Protein AF-F0LIX0-F1 (afdb_monomer_lite)

pLDDT: mean 84.05, std 9.42, range [59.84, 96.81]

Sequence (81 aa):
MIYRLKNGNWEKVKLGIFFTLEGYEIMPGESWTQEIRLVYFDESTWNSYPLPPGRYKIIKEALGIGVEGKLTLEVEFEIRE

Structure (mmCIF, N/CA/C/O backbone):
data_AF-F0LIX0-F1
#
_entry.id   AF-F0LIX0-F1
#
loop_
_atom_site.group_PDB
_atom_site.id
_atom_site.type_symbol
_atom_site.label_atom_id
_atom_site.label_alt_id
_atom_site.label_comp_id
_atom_site.label_asym_id
_atom_site.label_entity_id
_atom_site.label_seq_id
_atom_site.pdbx_PDB_ins_code
_atom_site.Cartn_x
_atom_site.Cartn_y
_atom_site.Cartn_z
_atom_site.occupancy
_atom_site.B_iso_or_equiv
_atom_site.auth_seq_id
_atom_site.auth_comp_id
_atom_site.auth_asym_id
_atom_site.auth_atom_id
_atom_site.pdbx_PDB_model_num
ATOM 1 N N . MET A 1 1 ? 1.937 2.309 -3.452 1.00 86.06 1 MET A N 1
ATOM 2 C CA . MET A 1 1 ? 0.699 2.817 -2.819 1.00 86.06 1 MET A CA 1
ATOM 3 C C . MET A 1 1 ? 0.028 1.669 -2.087 1.00 86.06 1 MET A C 1
ATOM 5 O O . MET A 1 1 ? 0.048 0.567 -2.615 1.00 86.06 1 MET A O 1
ATOM 9 N N . ILE A 1 2 ? -0.534 1.907 -0.899 1.00 89.19 2 ILE A N 1
ATOM 10 C CA . ILE A 1 2 ? -1.260 0.891 -0.120 1.00 89.19 2 ILE A CA 1
ATOM 11 C C . ILE A 1 2 ? -2.715 1.343 0.035 1.00 89.19 2 ILE A C 1
ATOM 13 O O . ILE A 1 2 ? -2.976 2.523 0.276 1.00 89.19 2 ILE A O 1
ATOM 17 N N . TYR A 1 3 ? -3.647 0.406 -0.098 1.00 92.12 3 TYR A N 1
ATOM 18 C CA . TYR A 1 3 ? -5.084 0.588 0.062 1.00 92.12 3 TYR A CA 1
ATOM 19 C C . TYR A 1 3 ? -5.619 -0.403 1.095 1.00 92.12 3 TYR A C 1
ATOM 21 O O . TYR A 1 3 ? -5.097 -1.510 1.216 1.00 92.12 3 TYR A O 1
ATOM 29 N N . ARG A 1 4 ? -6.669 -0.022 1.823 1.00 94.62 4 ARG A N 1
ATOM 30 C CA . ARG A 1 4 ? -7.409 -0.881 2.756 1.00 9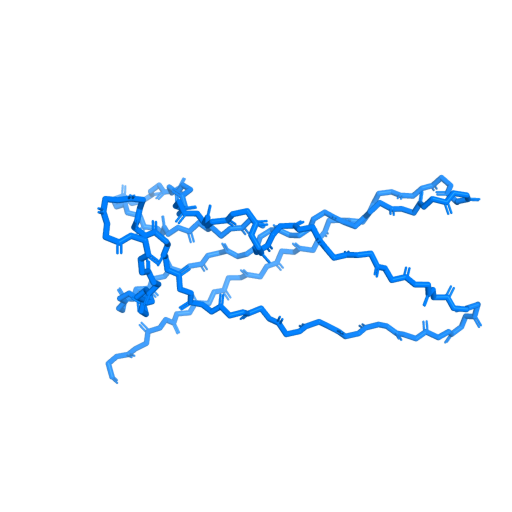4.62 4 ARG A CA 1
ATOM 31 C C . ARG A 1 4 ? -8.835 -1.054 2.253 1.00 94.62 4 ARG A C 1
ATOM 33 O O . ARG A 1 4 ? -9.460 -0.070 1.866 1.00 94.62 4 ARG A O 1
ATOM 40 N N . LEU A 1 5 ? -9.358 -2.274 2.295 1.00 96.25 5 LEU A N 1
ATOM 41 C CA . LEU A 1 5 ? -10.760 -2.526 1.986 1.00 96.25 5 LEU A CA 1
ATOM 42 C C . LEU A 1 5 ? -11.623 -2.086 3.175 1.00 96.25 5 LEU A C 1
ATOM 44 O O . LEU A 1 5 ? -11.497 -2.638 4.270 1.00 96.25 5 LEU A O 1
ATOM 48 N N . LYS A 1 6 ? -12.507 -1.110 2.970 1.00 94.81 6 LYS A N 1
ATOM 49 C CA . LYS A 1 6 ? -13.511 -0.683 3.949 1.00 94.81 6 LYS A CA 1
ATOM 50 C C . LYS A 1 6 ? -14.873 -0.600 3.281 1.00 94.81 6 LYS A C 1
ATOM 52 O O . LYS A 1 6 ? -15.013 0.022 2.235 1.00 94.81 6 LYS A O 1
ATOM 57 N N . ASN A 1 7 ? -15.879 -1.240 3.877 1.00 94.25 7 ASN A N 1
ATOM 58 C CA . ASN A 1 7 ? -17.259 -1.232 3.375 1.00 94.25 7 ASN A CA 1
ATOM 59 C C . ASN A 1 7 ? -17.365 -1.573 1.870 1.00 94.25 7 ASN A C 1
ATOM 61 O O . ASN A 1 7 ? -18.135 -0.956 1.142 1.00 94.25 7 ASN A O 1
ATOM 65 N N . GLY A 1 8 ? -16.545 -2.520 1.395 1.00 94.62 8 GLY A N 1
ATOM 66 C CA . GLY A 1 8 ? -16.499 -2.939 -0.012 1.00 94.62 8 GLY A CA 1
ATOM 67 C C . GLY A 1 8 ? -15.670 -2.050 -0.950 1.00 94.62 8 GLY A C 1
ATOM 68 O O . GLY A 1 8 ? -15.517 -2.404 -2.113 1.00 94.62 8 GLY A O 1
ATOM 69 N N . ASN A 1 9 ? -15.093 -0.947 -0.463 1.00 96.06 9 ASN A N 1
ATOM 70 C CA . ASN A 1 9 ? -14.309 -0.006 -1.263 1.00 96.06 9 ASN A CA 1
ATOM 71 C C . ASN A 1 9 ? -12.835 0.025 -0.848 1.00 96.06 9 ASN A C 1
ATOM 73 O O . ASN A 1 9 ? -12.497 -0.073 0.332 1.00 96.06 9 ASN A O 1
ATOM 77 N N . TRP A 1 10 ? -11.947 0.195 -1.827 1.00 95.81 10 TRP A N 1
ATOM 78 C CA . TRP A 1 10 ? -10.517 0.373 -1.589 1.00 95.81 10 TRP A CA 1
ATOM 79 C C . TRP A 1 10 ? -10.204 1.828 -1.238 1.00 95.81 10 TRP A C 1
ATOM 81 O O . TRP A 1 10 ? -10.237 2.710 -2.094 1.00 95.81 10 TRP A O 1
ATOM 91 N N . GLU A 1 11 ? -9.849 2.080 0.018 1.00 94.00 11 GLU A N 1
ATOM 92 C CA . GLU A 1 11 ? -9.443 3.400 0.499 1.00 94.00 11 GLU A CA 1
ATOM 93 C C . GLU A 1 11 ? -7.920 3.505 0.579 1.00 94.00 11 GLU A C 1
ATOM 95 O O . GLU A 1 11 ? -7.259 2.635 1.148 1.00 94.00 11 GLU A O 1
ATOM 100 N N . LYS A 1 12 ? -7.343 4.585 0.042 1.00 90.00 12 LYS A N 1
ATOM 101 C CA . LYS A 1 12 ? -5.895 4.822 0.103 1.00 90.00 12 LYS A CA 1
ATOM 102 C C . LYS A 1 12 ? -5.450 5.014 1.556 1.00 90.00 12 LYS A C 1
ATOM 104 O O . LYS A 1 12 ? -5.974 5.870 2.266 1.00 90.00 12 LYS A O 1
ATOM 109 N N . VAL A 1 13 ? -4.449 4.253 1.986 1.00 88.19 13 VAL A N 1
ATOM 110 C CA . VAL A 1 13 ? -3.795 4.442 3.285 1.00 88.19 13 VAL A CA 1
ATOM 111 C C . VAL A 1 13 ? -2.865 5.650 3.188 1.00 88.19 13 VAL A C 1
ATOM 113 O O . VAL A 1 13 ? -2.097 5.776 2.230 1.00 88.19 13 VAL A O 1
ATOM 116 N N . LYS A 1 14 ? -2.926 6.550 4.175 1.00 81.00 14 LYS A N 1
ATOM 117 C CA . LYS A 1 14 ? -2.003 7.682 4.271 1.00 81.00 14 LYS A CA 1
ATOM 118 C C . LYS A 1 14 ? -0.620 7.165 4.674 1.00 81.00 14 LYS A C 1
ATOM 120 O O . LYS A 1 14 ? -0.388 6.785 5.820 1.00 81.00 14 LYS A O 1
ATOM 125 N N . LEU A 1 15 ? 0.273 7.111 3.693 1.00 75.69 15 LEU A N 1
ATOM 126 C CA . LEU A 1 15 ? 1.679 6.764 3.875 1.00 75.69 15 LEU A CA 1
ATOM 127 C C . LEU A 1 15 ? 2.498 8.054 3.963 1.00 75.69 15 LEU A C 1
ATOM 129 O O . LEU A 1 15 ? 2.192 9.021 3.266 1.00 75.69 15 LEU A O 1
ATOM 133 N N . GLY A 1 16 ? 3.536 8.065 4.801 1.00 66.81 16 GLY A N 1
ATOM 134 C CA . GLY A 1 16 ? 4.515 9.155 4.825 1.00 66.81 16 GLY A CA 1
ATOM 135 C C . GLY A 1 16 ? 5.392 9.160 3.563 1.00 66.81 16 GLY A C 1
ATOM 136 O O . GLY A 1 16 ? 5.443 8.172 2.830 1.00 66.81 16 GLY A O 1
ATOM 137 N N . ILE A 1 17 ? 6.125 10.254 3.325 1.00 62.53 17 ILE A N 1
ATOM 138 C CA . I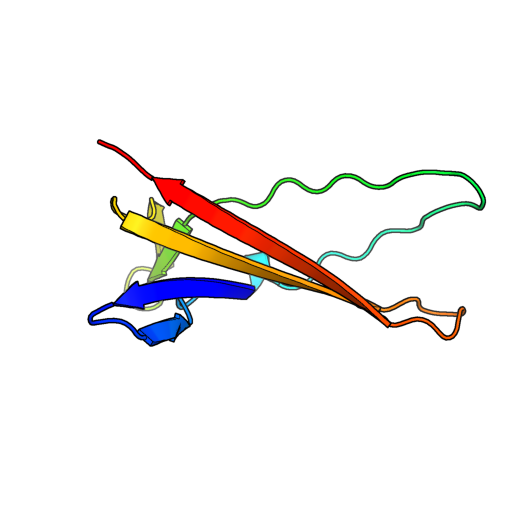LE A 1 17 ? 6.965 10.449 2.120 1.00 62.53 17 ILE A CA 1
ATOM 139 C C . ILE A 1 17 ? 8.014 9.337 1.923 1.00 62.53 17 ILE A C 1
ATOM 141 O O . ILE A 1 17 ? 8.311 8.950 0.792 1.00 62.53 17 ILE A O 1
ATOM 145 N N . PHE A 1 18 ? 8.521 8.774 3.023 1.00 59.84 18 PHE A N 1
ATOM 146 C CA . PHE A 1 18 ? 9.568 7.747 3.028 1.00 59.84 18 PHE A CA 1
ATOM 147 C C . PHE A 1 18 ? 9.136 6.404 2.417 1.00 59.84 18 PHE A C 1
ATOM 149 O O . PHE A 1 18 ? 9.979 5.559 2.153 1.00 59.84 18 PHE A O 1
ATOM 156 N N . PHE A 1 19 ? 7.840 6.194 2.165 1.00 60.25 19 PHE A N 1
ATOM 157 C CA . PHE A 1 19 ? 7.315 4.925 1.642 1.00 60.25 19 PHE A CA 1
ATOM 158 C C . PHE A 1 19 ? 7.243 4.861 0.116 1.00 60.25 19 PHE A C 1
ATOM 160 O O . PHE A 1 19 ? 6.974 3.800 -0.449 1.00 60.25 19 PHE A O 1
ATOM 167 N N . THR A 1 20 ? 7.380 5.997 -0.569 1.00 61.81 20 THR A N 1
ATOM 168 C CA . THR A 1 20 ? 6.956 6.107 -1.972 1.00 61.81 20 THR A CA 1
ATOM 169 C C . THR A 1 20 ? 8.082 6.254 -2.985 1.00 61.81 20 THR A C 1
ATOM 171 O O . THR A 1 20 ? 7.847 5.962 -4.155 1.00 61.81 20 THR A O 1
ATOM 174 N N . LEU A 1 21 ? 9.284 6.663 -2.578 1.00 62.47 21 LEU A N 1
ATOM 175 C CA . LEU A 1 21 ? 10.341 7.088 -3.501 1.00 62.47 21 LEU A CA 1
ATOM 176 C C . LEU A 1 21 ? 11.672 6.406 -3.167 1.00 62.47 21 LEU A C 1
ATOM 178 O O . LEU A 1 21 ? 12.495 6.953 -2.444 1.00 62.47 21 LEU A O 1
ATOM 182 N N . GLU A 1 22 ? 11.875 5.217 -3.730 1.00 72.69 22 GLU A N 1
ATOM 183 C CA . GLU A 1 22 ? 13.179 4.548 -3.777 1.00 72.69 22 GLU A CA 1
ATOM 184 C C . GLU A 1 22 ? 13.515 4.273 -5.245 1.00 72.69 22 GLU A C 1
ATOM 186 O O . GLU A 1 22 ? 12.686 3.723 -5.978 1.00 72.69 22 GLU A O 1
ATOM 191 N N . GLY A 1 23 ? 14.698 4.715 -5.675 1.00 75.19 23 GLY A N 1
ATOM 192 C CA . GLY A 1 23 ? 15.243 4.465 -7.007 1.00 75.19 23 GLY A CA 1
ATOM 193 C C . GLY A 1 23 ? 16.256 3.326 -6.962 1.00 75.19 23 GLY A C 1
ATOM 194 O O . GLY A 1 23 ? 17.025 3.227 -6.009 1.00 75.19 23 GLY A O 1
ATOM 195 N N . TYR A 1 24 ? 16.257 2.487 -7.995 1.00 76.69 24 TYR A N 1
ATOM 196 C CA . TYR A 1 24 ? 17.160 1.347 -8.116 1.00 76.69 24 TYR A CA 1
ATOM 197 C C . TYR A 1 24 ? 17.771 1.314 -9.512 1.00 76.69 24 TYR A C 1
ATOM 199 O O . TYR A 1 24 ? 17.065 1.496 -10.504 1.00 76.69 24 TYR A O 1
ATOM 207 N N . GLU A 1 25 ? 19.073 1.060 -9.580 1.00 81.31 25 GLU A N 1
ATOM 208 C CA . GLU A 1 25 ? 19.750 0.696 -10.820 1.00 81.31 25 GLU A CA 1
ATOM 209 C C . GLU A 1 25 ? 19.637 -0.822 -11.004 1.00 81.31 25 GLU A C 1
ATOM 211 O O . GLU A 1 25 ? 19.954 -1.586 -10.091 1.00 81.31 25 GLU A O 1
ATOM 216 N N . ILE A 1 26 ? 19.138 -1.260 -12.161 1.00 81.81 26 ILE A N 1
ATOM 217 C CA . ILE A 1 26 ? 18.946 -2.678 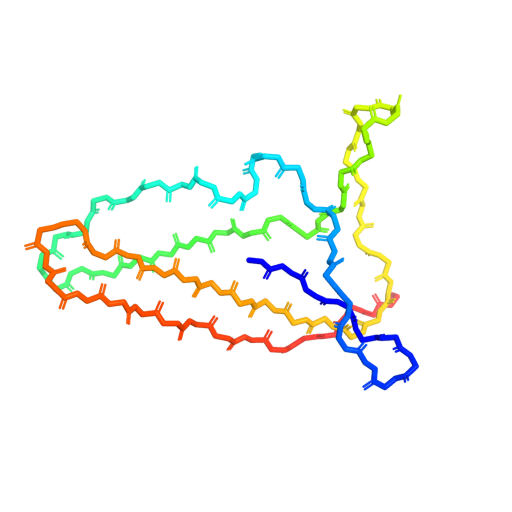-12.489 1.00 81.81 26 ILE A CA 1
ATOM 218 C C . ILE A 1 26 ? 19.722 -2.956 -13.771 1.00 81.81 26 ILE A C 1
ATOM 220 O O . ILE A 1 26 ? 19.403 -2.408 -14.827 1.00 81.81 26 ILE A O 1
ATOM 224 N N . MET A 1 27 ? 20.753 -3.795 -13.681 1.00 83.44 27 MET A N 1
ATOM 225 C CA . MET A 1 27 ? 21.525 -4.205 -14.854 1.00 83.44 27 MET A CA 1
ATOM 226 C C . MET A 1 27 ? 20.716 -5.176 -15.736 1.00 83.44 27 MET A C 1
ATOM 228 O O . MET A 1 27 ? 19.805 -5.849 -15.247 1.00 83.44 27 MET A O 1
ATOM 232 N N . PRO A 1 28 ? 21.027 -5.292 -17.039 1.00 83.12 28 PRO A N 1
ATOM 233 C CA . PRO A 1 28 ? 20.342 -6.236 -17.918 1.00 83.12 28 PRO A CA 1
ATOM 234 C C . PRO A 1 28 ? 20.401 -7.677 -17.392 1.00 83.12 28 PRO A C 1
ATOM 236 O O . PRO A 1 28 ? 21.481 -8.205 -17.144 1.00 83.12 28 PRO A O 1
ATOM 239 N N . GLY A 1 29 ? 19.238 -8.320 -17.257 1.00 85.00 29 GLY A N 1
ATOM 240 C CA . GLY A 1 29 ? 19.116 -9.698 -16.764 1.00 85.00 29 GLY A CA 1
ATOM 241 C C . GLY A 1 29 ? 19.091 -9.844 -15.239 1.00 85.00 29 GLY A C 1
ATOM 242 O O . GLY A 1 29 ? 18.777 -10.928 -14.751 1.00 85.00 29 GLY A O 1
ATOM 243 N N . GLU A 1 30 ? 19.355 -8.772 -14.491 1.00 86.75 30 GLU A N 1
ATOM 244 C CA . GLU A 1 30 ? 19.226 -8.764 -13.035 1.00 86.75 30 GLU A CA 1
ATOM 245 C C . GLU A 1 30 ? 17.766 -8.621 -12.597 1.00 86.75 30 GLU A C 1
ATOM 247 O O . GLU A 1 30 ? 16.889 -8.164 -13.337 1.00 86.75 30 GLU A O 1
ATOM 252 N N . SER A 1 31 ? 17.510 -9.014 -11.353 1.00 85.06 31 SER A N 1
ATOM 253 C CA . SER A 1 31 ? 16.222 -8.829 -10.690 1.00 85.06 31 SER A CA 1
ATOM 254 C C . SER A 1 31 ? 16.348 -7.829 -9.550 1.00 85.06 31 SER A C 1
ATOM 256 O O . SER A 1 31 ? 17.425 -7.585 -9.015 1.00 85.06 31 SER A O 1
ATOM 258 N N . TRP A 1 32 ? 15.214 -7.269 -9.152 1.00 82.94 32 TRP A N 1
ATOM 259 C CA . TRP A 1 32 ? 15.125 -6.346 -8.034 1.00 82.94 32 TRP A CA 1
ATOM 260 C C . TRP A 1 32 ? 14.128 -6.860 -7.000 1.00 82.94 32 TRP A C 1
ATOM 262 O O . TRP A 1 32 ? 13.080 -7.403 -7.349 1.00 82.94 32 TRP A O 1
ATOM 272 N N . THR A 1 33 ? 14.451 -6.627 -5.730 1.00 84.56 33 THR A N 1
ATOM 273 C CA . THR A 1 33 ? 13.587 -6.914 -4.586 1.00 84.56 33 THR A CA 1
ATOM 274 C C . THR A 1 33 ? 13.501 -5.665 -3.717 1.00 84.56 33 THR A C 1
ATOM 276 O O . THR A 1 33 ? 14.516 -5.025 -3.446 1.00 84.56 33 THR A O 1
ATOM 279 N N . GLN A 1 34 ? 12.299 -5.341 -3.243 1.00 78.50 34 GLN A N 1
ATOM 280 C CA . GLN A 1 34 ? 12.061 -4.270 -2.277 1.00 78.50 34 GLN A CA 1
ATOM 281 C C . GLN A 1 34 ? 11.213 -4.783 -1.123 1.00 78.50 34 GLN A C 1
ATOM 283 O O . GLN A 1 34 ? 10.192 -5.441 -1.324 1.00 78.50 34 GLN A O 1
ATOM 288 N N . GLU A 1 35 ? 11.622 -4.422 0.088 1.00 80.56 35 GLU A N 1
ATOM 289 C CA . GLU A 1 35 ? 10.826 -4.612 1.291 1.00 80.56 35 GLU A CA 1
ATOM 290 C C . GLU A 1 35 ? 10.012 -3.345 1.558 1.00 80.56 35 GLU A C 1
ATOM 292 O O . GLU A 1 35 ? 10.544 -2.237 1.587 1.00 80.56 35 GLU A O 1
ATOM 297 N N . ILE A 1 36 ? 8.703 -3.501 1.750 1.00 76.69 36 ILE A N 1
ATOM 298 C CA . ILE A 1 36 ? 7.805 -2.388 2.060 1.00 76.69 36 ILE A CA 1
ATOM 299 C C . ILE A 1 36 ? 7.333 -2.554 3.497 1.00 76.69 36 ILE A C 1
ATOM 301 O O . ILE A 1 36 ? 6.646 -3.520 3.830 1.00 76.69 36 ILE A O 1
ATOM 305 N N . ARG A 1 37 ? 7.649 -1.577 4.349 1.00 79.00 37 ARG A N 1
ATOM 306 C CA . ARG A 1 37 ? 7.114 -1.539 5.712 1.00 79.00 37 ARG A CA 1
ATOM 307 C C . ARG A 1 37 ? 5.607 -1.262 5.681 1.00 79.00 37 ARG A C 1
ATOM 309 O O . ARG A 1 37 ? 5.140 -0.311 5.058 1.00 79.00 37 ARG A O 1
ATOM 316 N N . LEU A 1 38 ? 4.840 -2.089 6.385 1.00 83.00 38 LEU A N 1
ATOM 317 C CA . LEU A 1 38 ? 3.383 -1.986 6.476 1.00 83.00 38 LEU A CA 1
ATOM 318 C C . LEU A 1 38 ? 2.977 -1.138 7.684 1.00 83.00 38 LEU A C 1
ATOM 320 O O . LEU A 1 38 ? 2.551 -1.656 8.716 1.00 83.00 38 LEU A O 1
ATOM 324 N N . VAL A 1 39 ? 3.114 0.181 7.558 1.00 84.81 39 VAL A N 1
ATOM 325 C CA . VAL A 1 39 ? 2.738 1.145 8.605 1.00 84.81 39 VAL A CA 1
ATOM 326 C C . VAL A 1 39 ? 1.980 2.333 8.012 1.00 84.81 39 VAL A C 1
ATOM 328 O O . VAL A 1 39 ? 2.152 2.660 6.836 1.00 84.81 39 VAL A O 1
ATOM 331 N N . TYR A 1 40 ? 1.143 2.990 8.816 1.00 83.25 40 TYR A N 1
ATOM 332 C CA . TYR A 1 40 ? 0.616 4.318 8.488 1.00 83.25 40 TYR A CA 1
ATOM 333 C C . TYR A 1 40 ? 1.432 5.396 9.208 1.00 83.25 40 TYR A C 1
ATOM 335 O O . TYR A 1 40 ? 1.945 5.161 10.304 1.00 83.25 40 TYR A O 1
ATOM 343 N N . PHE A 1 41 ? 1.560 6.570 8.586 1.00 82.56 41 PHE A N 1
ATOM 344 C CA . PHE A 1 41 ? 2.254 7.717 9.173 1.00 82.56 41 PHE A CA 1
ATOM 345 C C . PHE A 1 41 ? 1.242 8.708 9.741 1.00 82.56 41 PHE A C 1
ATOM 347 O O . PHE A 1 41 ? 0.325 9.143 9.037 1.00 82.56 41 PHE A O 1
ATOM 354 N N . ASP A 1 42 ? 1.419 9.065 11.005 1.00 84.50 42 ASP A N 1
ATOM 355 C CA . ASP A 1 42 ? 0.639 10.092 11.677 1.00 84.50 42 ASP A CA 1
ATOM 356 C C . ASP A 1 42 ? 1.426 11.407 11.698 1.00 84.50 42 ASP A C 1
ATOM 358 O O . ASP A 1 42 ? 2.394 11.566 12.437 1.00 84.50 42 ASP A O 1
ATOM 362 N N . GLU A 1 43 ? 0.993 12.370 10.884 1.00 82.00 43 GLU A N 1
ATOM 363 C CA . GLU A 1 43 ? 1.611 13.700 10.795 1.00 82.00 43 GLU A CA 1
ATOM 364 C C . GLU A 1 43 ? 1.477 14.522 12.083 1.00 82.00 43 GLU A C 1
ATOM 366 O O . GLU A 1 43 ? 2.269 15.437 12.295 1.00 82.00 43 GLU A O 1
ATOM 371 N N . SER A 1 44 ? 0.494 14.222 12.940 1.00 86.12 44 SER A N 1
ATOM 372 C CA . SER A 1 44 ? 0.302 14.961 14.193 1.00 86.12 44 SER A CA 1
ATOM 373 C C . SER A 1 44 ? 1.344 14.584 15.244 1.00 86.12 44 SER A C 1
ATOM 375 O O . SER A 1 44 ? 1.825 15.441 15.982 1.00 86.12 44 SER A O 1
ATOM 377 N N . THR A 1 45 ? 1.734 13.310 15.272 1.00 88.06 45 THR A N 1
ATOM 378 C CA . THR A 1 45 ? 2.709 12.767 16.224 1.00 88.06 45 THR A CA 1
ATOM 379 C C . THR A 1 45 ? 4.085 12.532 15.602 1.00 88.06 45 THR A C 1
ATOM 381 O O . THR A 1 45 ? 5.021 12.207 16.327 1.00 88.06 45 THR A O 1
ATOM 384 N N . TRP A 1 46 ? 4.220 12.695 14.279 1.00 83.62 46 TRP A N 1
ATOM 385 C CA . TRP A 1 46 ? 5.416 12.355 13.495 1.00 83.62 46 TRP A CA 1
ATOM 386 C C . TRP A 1 46 ? 5.877 10.898 13.673 1.00 83.62 46 TRP A C 1
ATOM 388 O O . TRP A 1 46 ? 7.044 10.571 13.454 1.00 83.62 46 TRP A O 1
ATOM 398 N N . ASN A 1 47 ? 4.952 10.004 14.031 1.00 85.38 47 ASN A N 1
ATOM 399 C CA . ASN A 1 47 ? 5.229 8.595 14.288 1.00 85.38 47 ASN A CA 1
ATOM 400 C C . ASN A 1 47 ? 4.635 7.682 13.213 1.00 85.38 47 ASN A C 1
ATOM 402 O O . ASN A 1 47 ? 3.700 8.030 12.489 1.00 85.38 47 ASN A O 1
ATOM 406 N N . SER A 1 48 ? 5.196 6.476 13.125 1.00 85.25 48 SER A N 1
ATOM 407 C CA . SER A 1 48 ? 4.671 5.393 12.293 1.00 85.25 48 SER A CA 1
ATOM 408 C C . SER A 1 48 ? 4.059 4.308 13.167 1.00 85.25 48 SER A C 1
ATOM 410 O O . SER A 1 48 ? 4.659 3.908 14.164 1.00 85.25 48 SER A O 1
ATOM 412 N N . TYR A 1 49 ? 2.902 3.798 12.762 1.00 87.12 49 TYR A N 1
ATOM 413 C CA . TYR A 1 49 ? 2.166 2.775 13.501 1.00 87.12 49 TYR A CA 1
ATOM 414 C C . TYR A 1 49 ? 1.848 1.578 12.601 1.00 87.12 49 TYR A C 1
ATOM 416 O O . TYR A 1 49 ? 1.559 1.780 11.416 1.00 87.12 49 TYR A O 1
ATOM 424 N N . PRO A 1 50 ? 1.865 0.342 13.133 1.00 89.00 50 PRO A N 1
ATOM 425 C CA . PRO A 1 50 ? 1.475 -0.844 12.380 1.00 89.00 50 PRO A CA 1
ATOM 426 C C . PRO A 1 50 ? 0.106 -0.682 11.722 1.00 89.00 50 PRO A C 1
ATOM 428 O O . PRO A 1 50 ? -0.810 -0.077 12.290 1.00 89.00 50 PRO A O 1
ATOM 431 N N . LEU A 1 51 ? -0.049 -1.241 10.523 1.00 88.81 51 LEU A N 1
ATOM 432 C CA . LEU A 1 51 ? -1.378 -1.364 9.940 1.00 88.81 51 LEU A CA 1
ATOM 433 C C . LEU A 1 51 ? -2.233 -2.305 10.810 1.00 88.81 51 LEU A C 1
ATOM 435 O O . LEU A 1 51 ? -1.763 -3.383 11.173 1.00 88.81 51 LEU A O 1
ATOM 439 N N . PRO A 1 52 ? -3.478 -1.922 11.147 1.00 91.12 52 PRO A N 1
ATOM 440 C CA . PRO A 1 52 ? -4.379 -2.796 11.892 1.00 91.12 52 PRO A CA 1
ATOM 441 C C . PRO A 1 52 ? -4.794 -4.022 11.056 1.00 91.12 52 PRO A C 1
ATOM 443 O O . PRO A 1 52 ? -4.665 -3.997 9.831 1.00 91.12 52 PRO A O 1
ATOM 446 N N . PRO A 1 53 ? -5.368 -5.068 11.675 1.00 94.38 53 PRO A N 1
ATOM 447 C CA . PRO A 1 53 ? -5.920 -6.205 10.945 1.00 94.38 53 PRO A CA 1
ATOM 448 C C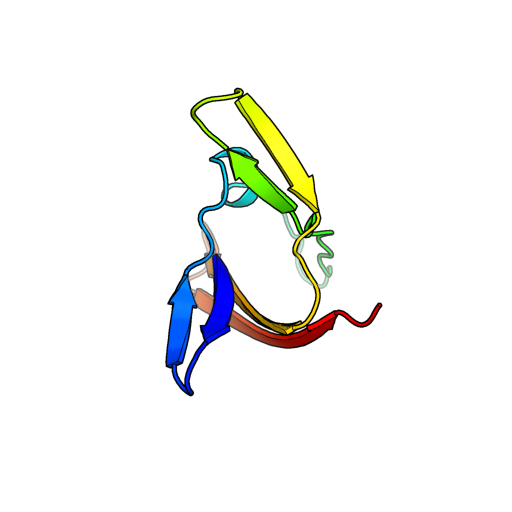 . PRO A 1 53 ? -6.926 -5.803 9.855 1.00 94.38 53 PRO A C 1
ATOM 450 O O . PRO A 1 53 ? -7.672 -4.815 9.968 1.00 94.38 53 PRO A O 1
ATOM 453 N N . GLY A 1 54 ? -6.956 -6.581 8.776 1.00 95.06 54 GLY A N 1
ATOM 454 C CA . GLY A 1 54 ? -7.877 -6.388 7.659 1.00 95.06 54 GLY A CA 1
ATOM 455 C C . GLY A 1 54 ? -7.287 -6.743 6.299 1.00 95.06 54 GLY A C 1
ATOM 456 O O . GLY A 1 54 ? -6.169 -7.240 6.186 1.00 95.06 54 GLY A O 1
ATOM 457 N N . ARG A 1 55 ? -8.067 -6.465 5.250 1.00 96.81 55 ARG A N 1
ATOM 458 C CA . ARG A 1 55 ? -7.675 -6.694 3.856 1.00 96.81 55 ARG A CA 1
ATOM 459 C C . ARG A 1 55 ? -7.051 -5.454 3.241 1.00 96.81 55 ARG A C 1
ATOM 461 O O . ARG A 1 55 ? -7.596 -4.350 3.341 1.00 96.81 55 ARG A O 1
ATOM 468 N N . TYR A 1 56 ? -5.931 -5.667 2.574 1.00 94.56 56 TYR A N 1
ATOM 469 C CA . TYR A 1 56 ? -5.094 -4.632 2.002 1.00 94.56 56 TYR A CA 1
ATOM 470 C C . TYR A 1 56 ? -4.720 -4.960 0.566 1.00 94.56 56 TYR A C 1
ATOM 472 O O . TYR A 1 56 ? -4.724 -6.115 0.143 1.00 94.56 56 TYR A O 1
ATOM 480 N N . LYS A 1 57 ? -4.368 -3.910 -0.167 1.00 93.94 57 LYS A N 1
ATOM 481 C CA . LYS A 1 57 ? -3.856 -3.989 -1.523 1.00 93.94 57 LYS A CA 1
ATOM 482 C C . LYS A 1 57 ? -2.660 -3.066 -1.700 1.00 93.94 57 LYS A C 1
ATOM 484 O O . LYS A 1 57 ? -2.736 -1.892 -1.340 1.00 93.94 57 LYS A O 1
ATOM 489 N N . ILE A 1 58 ? -1.574 -3.568 -2.277 1.00 89.88 58 ILE A N 1
ATOM 490 C CA . ILE A 1 58 ? -0.423 -2.764 -2.696 1.00 89.88 58 ILE A CA 1
ATOM 491 C C . ILE A 1 58 ? -0.468 -2.621 -4.21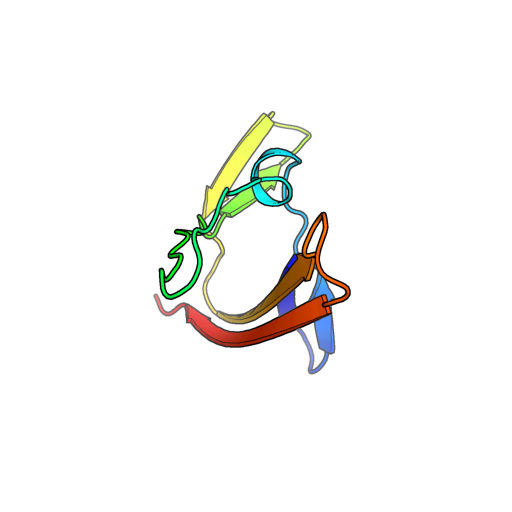0 1.00 89.88 58 ILE A C 1
ATOM 493 O O . ILE A 1 58 ? -0.582 -3.613 -4.916 1.00 89.88 58 ILE A O 1
ATOM 497 N N . ILE A 1 59 ? -0.342 -1.386 -4.690 1.00 89.44 59 ILE A N 1
ATOM 498 C CA . ILE A 1 59 ? -0.104 -1.070 -6.101 1.00 89.44 59 ILE A CA 1
ATOM 499 C C . ILE A 1 59 ? 1.229 -0.332 -6.186 1.00 89.44 59 ILE A C 1
ATOM 501 O O . ILE A 1 59 ? 1.384 0.746 -5.596 1.00 89.44 59 ILE A O 1
ATOM 505 N N . LYS A 1 60 ? 2.202 -0.900 -6.893 1.00 85.31 60 LYS A N 1
ATOM 506 C CA . LYS A 1 60 ? 3.512 -0.294 -7.146 1.00 85.31 60 LYS A CA 1
ATOM 507 C C . LYS A 1 60 ? 3.648 -0.020 -8.636 1.00 85.31 60 LYS A C 1
ATOM 509 O O . LYS A 1 60 ? 3.529 -0.921 -9.456 1.00 85.31 60 LYS A O 1
ATOM 514 N N . GLU A 1 61 ? 3.928 1.232 -8.961 1.00 85.50 61 GLU A N 1
ATOM 515 C CA . GLU A 1 61 ? 4.294 1.646 -10.309 1.00 85.50 61 GLU A CA 1
ATOM 516 C C . GLU A 1 61 ? 5.818 1.775 -10.349 1.00 85.50 61 GLU A C 1
ATOM 518 O O . GLU A 1 61 ? 6.398 2.538 -9.574 1.00 85.50 61 GLU A O 1
ATOM 523 N N . ALA A 1 62 ? 6.463 0.986 -11.202 1.00 81.12 62 ALA A N 1
ATOM 524 C CA . ALA A 1 62 ? 7.885 1.090 -11.493 1.00 81.12 62 ALA A CA 1
ATOM 525 C C . ALA A 1 62 ? 8.050 1.771 -12.854 1.00 81.12 62 ALA A C 1
ATOM 527 O O . ALA A 1 62 ? 7.472 1.340 -13.855 1.00 81.12 62 ALA A O 1
ATOM 528 N N . LEU A 1 63 ? 8.809 2.864 -12.862 1.00 80.19 63 LEU A N 1
ATOM 529 C CA . LEU A 1 63 ? 9.111 3.651 -14.051 1.00 80.19 63 LEU A CA 1
ATOM 530 C C . LEU A 1 63 ? 10.566 3.397 -14.432 1.00 80.19 63 LEU A C 1
ATOM 532 O O . LEU A 1 63 ? 11.464 3.658 -13.631 1.00 80.19 63 LEU A O 1
ATOM 536 N N . GLY A 1 64 ? 10.792 2.889 -15.640 1.00 77.56 64 GLY A N 1
ATOM 537 C CA . GLY A 1 64 ? 12.134 2.786 -16.199 1.00 77.56 64 GLY A CA 1
ATOM 538 C C . GLY A 1 64 ? 12.629 4.161 -16.638 1.00 77.56 64 GLY A C 1
ATOM 539 O O . GLY A 1 64 ? 12.004 4.811 -17.472 1.00 77.56 64 GLY A O 1
ATOM 540 N N . ILE A 1 65 ? 13.752 4.621 -16.091 1.00 71.00 65 ILE A N 1
ATOM 541 C CA . ILE A 1 65 ? 14.455 5.793 -16.625 1.00 71.00 65 ILE A CA 1
ATOM 542 C C . ILE A 1 65 ? 15.419 5.280 -17.699 1.00 71.00 65 ILE A C 1
ATOM 544 O O . ILE A 1 65 ? 16.279 4.457 -17.407 1.00 71.00 65 ILE A O 1
ATOM 548 N N . GLY A 1 66 ? 15.264 5.733 -18.946 1.00 69.06 66 GLY A N 1
ATOM 549 C CA . GLY A 1 66 ? 16.113 5.311 -20.073 1.00 69.06 66 GLY A CA 1
ATOM 550 C C . GLY A 1 66 ? 15.632 4.066 -20.833 1.00 69.06 66 GLY A C 1
ATOM 551 O O . GLY A 1 66 ? 16.195 3.742 -21.874 1.00 69.06 66 GLY A O 1
ATOM 552 N N . VAL A 1 67 ? 14.559 3.418 -20.372 1.00 65.81 67 VAL A N 1
ATOM 553 C CA . VAL A 1 67 ? 13.790 2.422 -21.132 1.00 65.81 67 VAL A CA 1
ATOM 554 C C . VAL A 1 67 ? 12.323 2.840 -21.106 1.00 65.81 67 VAL A C 1
ATOM 556 O O . VAL A 1 67 ? 11.788 3.134 -20.040 1.00 65.81 67 VAL A O 1
ATOM 559 N N . GLU A 1 68 ? 11.661 2.911 -22.263 1.00 68.25 68 GLU A N 1
ATOM 560 C CA . GLU A 1 68 ? 10.221 3.189 -22.302 1.00 68.25 68 GLU A CA 1
ATOM 561 C C . GLU A 1 68 ? 9.467 1.999 -21.699 1.00 68.25 68 GLU A C 1
ATOM 563 O O . GLU A 1 68 ? 9.248 0.976 -22.344 1.00 68.25 68 GLU A O 1
ATOM 568 N N . GLY A 1 69 ? 9.110 2.107 -20.421 1.00 73.06 69 GLY A N 1
ATOM 569 C CA . GLY A 1 69 ? 8.428 1.036 -19.712 1.00 73.06 69 GLY A CA 1
ATOM 570 C C . GLY A 1 69 ? 7.840 1.508 -18.391 1.00 73.06 69 GLY A C 1
ATOM 571 O O . GLY A 1 69 ? 8.551 1.984 -17.505 1.00 73.06 69 GLY A O 1
ATOM 572 N N . LYS A 1 70 ? 6.523 1.341 -18.253 1.00 84.38 70 LYS A N 1
ATOM 573 C CA . LYS A 1 70 ? 5.816 1.414 -16.975 1.00 84.38 70 LYS A CA 1
ATOM 574 C C . LYS A 1 70 ? 5.370 0.008 -16.607 1.00 84.38 70 LYS A C 1
ATOM 576 O O . LYS A 1 70 ? 4.575 -0.594 -17.325 1.00 84.38 70 LYS A O 1
ATOM 581 N N . LEU A 1 71 ? 5.836 -0.486 -15.469 1.00 84.94 71 LEU A N 1
ATOM 582 C CA . LEU A 1 71 ? 5.362 -1.734 -14.886 1.00 84.94 71 LEU A CA 1
ATOM 583 C C . LEU A 1 71 ? 4.431 -1.411 -13.717 1.00 84.94 71 LEU A C 1
ATOM 585 O O . LEU A 1 71 ? 4.765 -0.595 -12.860 1.00 84.94 71 LEU A O 1
ATOM 589 N N . THR A 1 72 ? 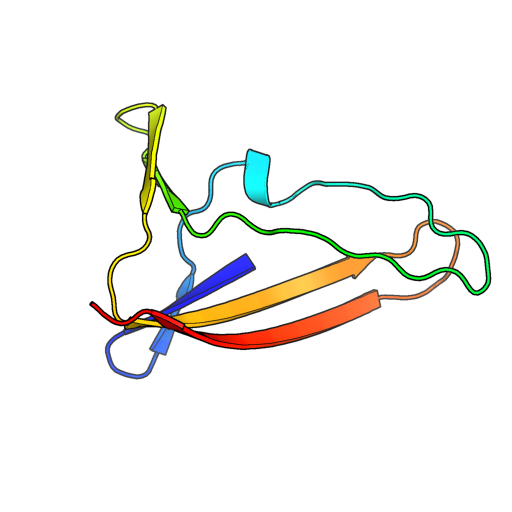3.263 -2.049 -13.684 1.00 89.56 72 THR A N 1
ATOM 590 C CA . THR A 1 72 ? 2.338 -1.965 -12.547 1.00 89.56 72 THR A CA 1
ATOM 591 C C . THR A 1 72 ? 2.281 -3.327 -11.874 1.00 89.56 72 THR A C 1
ATOM 593 O O . THR A 1 72 ? 1.910 -4.312 -12.505 1.00 89.56 72 THR A O 1
ATOM 596 N N . LEU A 1 73 ? 2.671 -3.375 -10.604 1.00 87.62 73 LEU A N 1
ATOM 597 C CA . LEU A 1 73 ? 2.605 -4.559 -9.755 1.00 87.62 73 LEU A CA 1
ATOM 598 C C . LEU A 1 73 ? 1.472 -4.375 -8.751 1.00 87.62 73 LEU A C 1
ATOM 600 O O . LEU A 1 73 ? 1.388 -3.333 -8.097 1.00 87.62 73 LEU A O 1
ATOM 604 N N . GLU A 1 74 ? 0.621 -5.387 -8.620 1.00 92.69 74 GLU A N 1
ATOM 605 C CA . GLU A 1 74 ? -0.517 -5.387 -7.706 1.00 92.69 74 GLU A CA 1
ATOM 606 C C . GLU A 1 74 ? -0.520 -6.666 -6.868 1.00 92.69 74 GLU A C 1
ATOM 608 O O . GLU A 1 74 ? -0.333 -7.761 -7.396 1.00 92.69 74 GLU A O 1
ATOM 613 N N . VAL A 1 75 ? -0.727 -6.527 -5.559 1.00 92.69 75 VAL A N 1
ATOM 614 C CA . VAL A 1 75 ? -0.903 -7.664 -4.651 1.00 92.69 75 VAL A CA 1
ATOM 615 C C . VAL A 1 75 ? -1.948 -7.343 -3.591 1.00 92.69 75 VAL A C 1
ATOM 617 O O . VAL A 1 75 ? -1.912 -6.281 -2.967 1.00 92.69 75 VAL A O 1
ATOM 620 N N . GLU A 1 76 ? -2.876 -8.272 -3.377 1.00 95.81 76 GLU A N 1
ATOM 621 C CA . GLU A 1 76 ? -3.835 -8.242 -2.273 1.00 95.81 76 GLU A CA 1
ATOM 622 C C . GLU A 1 76 ? -3.387 -9.188 -1.160 1.00 95.81 76 GLU A C 1
ATOM 624 O O . GLU A 1 76 ? -2.853 -10.266 -1.421 1.00 95.81 76 GLU A O 1
ATOM 629 N N . PHE A 1 77 ? -3.591 -8.783 0.090 1.00 93.88 77 PHE A N 1
ATOM 630 C CA . PHE A 1 77 ? -3.187 -9.559 1.258 1.00 93.88 77 PHE A CA 1
ATOM 631 C C . PHE A 1 77 ? -4.069 -9.248 2.474 1.00 93.88 77 PHE A C 1
ATOM 633 O O . PHE A 1 77 ? -4.818 -8.269 2.501 1.00 93.88 77 PHE A O 1
ATOM 640 N N . GLU A 1 78 ? -3.988 -10.097 3.495 1.00 95.81 78 GLU A N 1
ATOM 641 C CA . GLU A 1 78 ? -4.740 -9.970 4.744 1.00 95.81 78 GLU A CA 1
ATOM 642 C C . GLU A 1 78 ? -3.774 -9.953 5.931 1.00 95.81 78 GLU A C 1
ATOM 644 O O . GLU A 1 78 ? -2.915 -10.825 6.046 1.00 95.81 78 GLU A O 1
ATOM 649 N N . ILE A 1 79 ? -3.927 -8.965 6.813 1.00 93.12 79 ILE A N 1
ATOM 650 C CA . ILE A 1 79 ? -3.267 -8.931 8.120 1.00 93.12 79 ILE A CA 1
ATOM 651 C C . ILE A 1 79 ? -4.249 -9.516 9.133 1.00 93.12 79 ILE A C 1
ATOM 653 O O . ILE A 1 79 ? -5.367 -9.010 9.270 1.00 93.12 79 ILE A O 1
ATOM 657 N N . ARG A 1 80 ? -3.829 -10.582 9.817 1.00 92.19 80 ARG A N 1
ATOM 658 C CA . ARG A 1 80 ? -4.577 -11.247 10.893 1.00 92.19 80 ARG A CA 1
ATOM 659 C C . ARG A 1 80 ? -4.025 -10.823 12.256 1.00 92.19 80 ARG A C 1
ATOM 661 O O . ARG A 1 80 ? -2.918 -10.292 12.313 1.00 92.19 80 ARG A O 1
ATOM 668 N N . GLU A 1 81 ? -4.828 -11.013 13.301 1.00 79.75 81 GLU A N 1
ATOM 669 C CA . GLU A 1 81 ? -4.408 -10.844 14.704 1.00 79.75 81 GLU A CA 1
ATOM 670 C C . GLU A 1 81 ? -3.341 -11.862 15.121 1.00 79.75 81 GLU A C 1
ATOM 672 O O . GLU A 1 81 ? -3.377 -13.005 14.600 1.00 79.75 81 GLU A O 1
#

Radius of gyration: 14.82 Å; chains: 1; bounding box: 39×26×38 Å

Foldseek 3Di:
DKWFQDPNDTHDAAADPVQADDDDDADPPGDDDDDGQQWGADPVVRDTDHDDWHKMKDWHWDCDDPDHDTDIDMDIDTDDD

Secondary structure (DSSP, 8-state):
-EEEEETTEEEEP---GGGT-------TT---------EEEETTTTEEEEPPSEEEEEEEEEE-SSS--EEEEEEEEEE--

InterPro domains:
  IPR046878 Bacterial Ig-like domain 14 [PF20251] (2-77)

Organism: Thermococcus barophilus (strain DSM 11836 / MP) (NCBI:txid391623)